Protein AF-A0A7J3ZNY3-F1 (afdb_monomer_lite)

Foldseek 3Di:
DVVVVVVVVVVVVVVVVVVVCVVPPDDPVRLVVLLVVVVVVQVVVCVVCVVVVHRDHGDDDDPSD

Radius of gyration: 21.7 Å; chains: 1; bounding box: 42×20×58 Å

Secondary structure (DSSP, 8-state):
-HHHHHHHHHHHHHHHHHHHHHHHSPPHHHHHHHHHHHHHHHHHHHHHHHHTT--------STT-

Structure (mmCIF, N/CA/C/O backbone):
data_AF-A0A7J3ZNY3-F1
#
_entry.id   AF-A0A7J3ZNY3-F1
#
loop_
_atom_site.group_PDB
_atom_site.id
_atom_site.type_symbol
_atom_site.label_atom_id
_atom_site.label_alt_id
_atom_site.label_comp_id
_atom_site.label_asym_id
_atom_site.label_entity_id
_atom_site.label_seq_id
_atom_site.pdbx_PDB_ins_code
_atom_site.Cartn_x
_atom_site.Cartn_y
_atom_site.Cartn_z
_atom_site.occupancy
_atom_site.B_iso_or_equiv
_atom_site.auth_seq_id
_atom_site.auth_comp_id
_atom_site.auth_asym_id
_atom_site.auth_atom_id
_atom_site.pdbx_PDB_model_num
ATOM 1 N N . MET A 1 1 ? 19.123 -10.695 -38.047 1.00 59.69 1 MET A N 1
ATOM 2 C CA . MET A 1 1 ? 18.735 -9.266 -37.972 1.00 59.69 1 MET A CA 1
ATOM 3 C C . MET A 1 1 ? 17.431 -9.056 -37.198 1.00 59.69 1 MET A C 1
ATOM 5 O O . MET A 1 1 ? 17.464 -8.316 -36.231 1.00 59.69 1 MET A O 1
ATOM 9 N N . ALA A 1 2 ? 16.328 -9.757 -37.506 1.00 62.91 2 ALA A N 1
ATOM 10 C CA . ALA A 1 2 ? 15.050 -9.604 -36.781 1.00 62.91 2 ALA A CA 1
ATOM 11 C C . ALA A 1 2 ? 15.117 -9.865 -35.256 1.00 62.91 2 ALA A C 1
ATOM 13 O O . ALA A 1 2 ? 14.466 -9.172 -34.483 1.00 62.91 2 ALA A O 1
ATOM 14 N N . LYS A 1 3 ? 15.945 -10.825 -34.814 1.00 67.69 3 LYS A N 1
ATOM 15 C CA . LYS A 1 3 ? 16.149 -11.124 -33.385 1.00 67.69 3 LYS A CA 1
ATOM 16 C C . LYS A 1 3 ? 16.780 -9.951 -32.619 1.00 67.69 3 LYS A C 1
ATOM 18 O O . LYS A 1 3 ? 16.276 -9.577 -31.572 1.00 67.69 3 LYS A O 1
ATOM 23 N N . ALA A 1 4 ? 17.810 -9.329 -33.196 1.00 67.44 4 ALA A N 1
ATOM 24 C CA . ALA A 1 4 ? 18.498 -8.185 -32.596 1.00 67.44 4 ALA A CA 1
ATOM 25 C C . ALA A 1 4 ? 17.572 -6.964 -32.451 1.00 67.44 4 ALA A C 1
ATOM 27 O O . ALA A 1 4 ? 17.555 -6.332 -31.402 1.00 67.44 4 ALA A O 1
ATOM 28 N N . LEU A 1 5 ? 16.720 -6.706 -33.452 1.00 67.00 5 LEU A N 1
ATOM 29 C CA . LEU A 1 5 ? 15.711 -5.641 -33.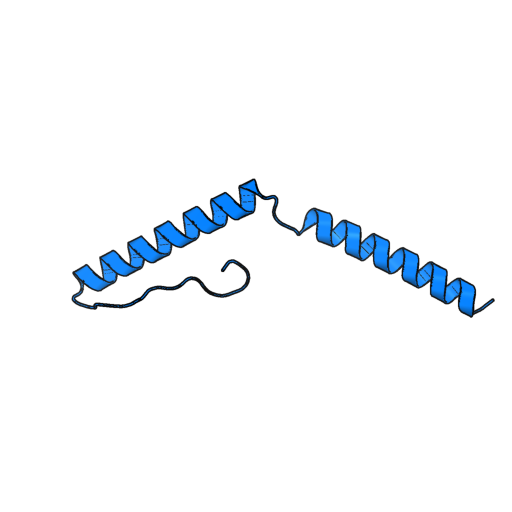387 1.00 67.00 5 LEU A CA 1
ATOM 30 C C . LEU A 1 5 ? 14.672 -5.890 -32.273 1.00 67.00 5 LEU A C 1
ATOM 32 O O . LEU A 1 5 ? 14.239 -4.962 -31.593 1.00 67.00 5 LEU A O 1
ATOM 36 N N . GLY A 1 6 ? 14.287 -7.153 -32.062 1.00 83.12 6 GLY A N 1
ATOM 3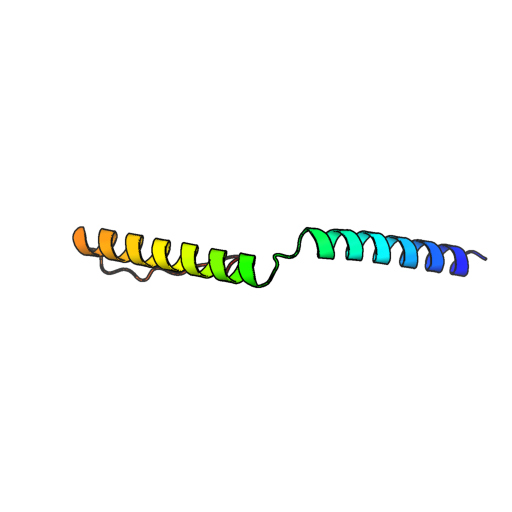7 C CA . GLY A 1 6 ? 13.407 -7.546 -30.958 1.00 83.12 6 GLY A CA 1
ATOM 38 C C . GLY A 1 6 ? 14.057 -7.386 -29.580 1.00 83.12 6 GLY A C 1
ATOM 39 O O . GLY A 1 6 ? 13.383 -7.000 -28.622 1.00 83.12 6 GLY A O 1
ATOM 40 N N . ASP A 1 7 ? 15.361 -7.642 -29.481 1.00 88.06 7 ASP A N 1
ATOM 41 C CA . ASP A 1 7 ? 16.128 -7.496 -28.242 1.00 88.06 7 ASP A CA 1
ATOM 42 C C . ASP A 1 7 ? 16.338 -6.013 -27.874 1.00 88.06 7 ASP A C 1
ATOM 44 O O . ASP A 1 7 ? 16.142 -5.637 -26.716 1.00 88.06 7 ASP A O 1
ATOM 48 N N . GLU A 1 8 ? 16.618 -5.149 -28.856 1.00 92.56 8 GLU A N 1
ATOM 49 C CA . GLU A 1 8 ? 16.709 -3.690 -28.673 1.00 92.56 8 GLU A CA 1
ATOM 50 C C . GLU A 1 8 ? 15.378 -3.074 -28.223 1.00 92.56 8 GLU A C 1
ATOM 52 O O . GLU A 1 8 ? 15.334 -2.292 -27.269 1.00 92.56 8 GLU A O 1
ATOM 57 N N . LEU A 1 9 ? 14.264 -3.463 -28.856 1.00 94.75 9 LEU A N 1
ATOM 58 C CA . LEU A 1 9 ? 12.936 -2.999 -28.452 1.00 94.75 9 LEU A CA 1
ATOM 59 C C . LEU A 1 9 ? 12.605 -3.434 -27.019 1.00 94.75 9 LEU A C 1
ATOM 61 O O . LEU A 1 9 ? 12.075 -2.647 -26.234 1.00 94.75 9 LEU A O 1
ATO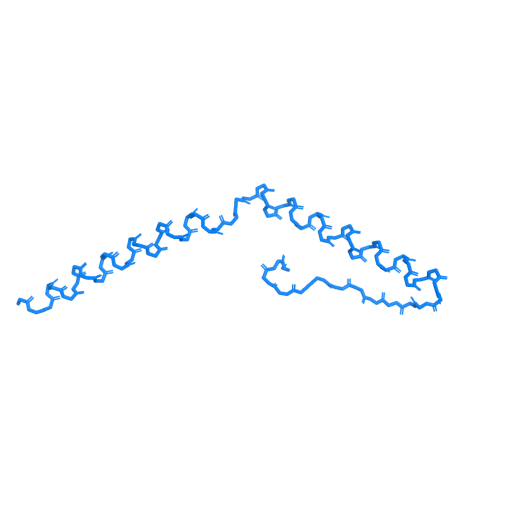M 65 N N . ARG A 1 10 ? 12.950 -4.672 -26.649 1.00 95.50 10 ARG A N 1
ATOM 66 C CA . ARG A 1 10 ? 12.747 -5.184 -25.289 1.00 95.50 10 ARG A CA 1
ATOM 67 C C . ARG A 1 10 ? 13.571 -4.409 -24.262 1.00 95.50 10 ARG A C 1
ATOM 69 O O . ARG A 1 10 ? 13.057 -4.140 -23.177 1.00 95.50 10 ARG A O 1
ATOM 76 N N . ALA A 1 11 ? 14.815 -4.053 -24.583 1.00 96.12 11 ALA A N 1
ATOM 77 C CA . ALA A 1 11 ? 15.647 -3.216 -23.721 1.00 96.12 11 ALA A CA 1
ATOM 78 C C . ALA A 1 11 ? 15.005 -1.837 -23.513 1.00 96.12 11 ALA A C 1
ATOM 80 O O . ALA A 1 11 ? 14.786 -1.428 -22.375 1.00 96.12 11 ALA A O 1
ATOM 81 N N . LYS A 1 12 ? 14.560 -1.192 -24.599 1.00 96.88 12 LYS A N 1
ATOM 82 C CA . LYS A 1 12 ? 13.871 0.104 -24.532 1.00 96.88 12 LYS A CA 1
ATOM 83 C C . LYS A 1 12 ? 12.595 0.052 -23.687 1.00 96.88 12 LYS A C 1
ATOM 85 O O . LYS A 1 12 ? 12.362 0.949 -22.882 1.00 96.88 12 LYS A O 1
ATOM 90 N N . ILE A 1 13 ? 11.780 -0.996 -23.834 1.00 97.06 13 ILE A N 1
ATOM 91 C CA . ILE A 1 13 ? 10.571 -1.186 -23.014 1.00 97.06 13 ILE A CA 1
ATOM 92 C C . ILE A 1 13 ? 10.943 -1.307 -21.533 1.00 97.06 13 ILE A C 1
ATOM 94 O O . ILE A 1 13 ? 10.326 -0.649 -20.699 1.00 97.06 13 ILE A O 1
ATOM 98 N N . LYS A 1 14 ? 11.968 -2.101 -21.198 1.00 97.25 14 LYS A N 1
ATOM 99 C CA . LYS A 1 14 ? 12.429 -2.247 -19.811 1.00 97.25 14 LYS A CA 1
ATOM 100 C C . LYS A 1 14 ? 12.868 -0.918 -19.207 1.00 97.25 14 LYS A C 1
ATOM 102 O O . LYS A 1 14 ? 12.541 -0.656 -18.054 1.00 97.25 14 LYS A O 1
ATOM 107 N N . ASP A 1 15 ? 13.570 -0.087 -19.968 1.00 98.06 15 ASP A N 1
ATOM 108 C CA . ASP A 1 15 ? 14.048 1.202 -19.470 1.00 98.06 15 ASP A CA 1
ATOM 109 C C . ASP A 1 15 ? 12.903 2.191 -19.248 1.00 98.06 15 ASP A C 1
ATOM 111 O O . ASP A 1 15 ? 12.875 2.869 -18.221 1.00 98.06 15 ASP A O 1
ATOM 115 N N . VAL A 1 16 ? 11.902 2.202 -20.135 1.00 97.81 16 VAL A N 1
ATOM 116 C CA . VAL A 1 16 ? 10.672 2.980 -19.923 1.00 97.81 16 VAL A CA 1
ATOM 117 C C . VAL A 1 16 ? 9.939 2.500 -18.671 1.00 97.81 16 VAL A C 1
ATOM 119 O O . VAL A 1 16 ? 9.603 3.315 -17.815 1.00 97.81 16 VAL A O 1
ATOM 122 N N . CYS A 1 17 ? 9.722 1.190 -18.522 1.00 98.12 17 CYS A N 1
ATOM 123 C CA . CYS A 1 17 ? 9.048 0.638 -17.346 1.00 98.12 17 CYS A CA 1
ATOM 124 C C . CYS A 1 17 ? 9.798 0.964 -16.051 1.00 98.12 17 CYS A C 1
ATOM 126 O O . CYS A 1 17 ? 9.171 1.350 -15.070 1.00 98.12 17 CYS A O 1
ATOM 128 N N . ARG A 1 18 ? 11.131 0.858 -16.052 1.00 98.06 18 ARG A N 1
ATOM 129 C CA . ARG A 1 18 ? 11.968 1.207 -14.901 1.00 98.06 18 ARG A CA 1
ATOM 130 C C . ARG A 1 18 ? 11.811 2.676 -14.522 1.00 98.06 18 ARG A C 1
ATOM 132 O O . ARG A 1 18 ? 11.498 2.961 -13.374 1.00 98.06 18 ARG A O 1
ATOM 139 N N . ALA A 1 19 ? 11.942 3.583 -15.489 1.00 98.12 19 ALA A N 1
ATOM 140 C CA . ALA A 1 19 ? 11.812 5.018 -15.248 1.00 98.12 19 ALA A CA 1
ATOM 141 C C . ALA A 1 19 ? 10.413 5.403 -14.737 1.00 98.12 19 ALA A C 1
ATOM 143 O O . ALA A 1 19 ? 10.274 6.328 -13.940 1.00 98.12 19 ALA A O 1
ATOM 144 N N . VAL A 1 20 ? 9.366 4.701 -15.184 1.00 98.00 20 VAL A N 1
ATOM 145 C CA . VAL A 1 20 ? 8.003 4.886 -14.667 1.00 98.00 20 VAL A CA 1
ATOM 146 C C . VAL A 1 20 ? 7.893 4.378 -13.231 1.00 98.00 20 VAL A C 1
ATOM 148 O O . VAL A 1 20 ? 7.385 5.103 -12.380 1.00 98.00 20 VAL A O 1
ATOM 151 N N . LEU A 1 21 ? 8.392 3.174 -12.942 1.00 96.81 21 LEU A N 1
ATOM 152 C CA . LEU A 1 21 ? 8.355 2.604 -11.594 1.00 96.81 21 LEU A CA 1
ATOM 153 C C . LEU A 1 21 ? 9.142 3.455 -10.597 1.00 96.81 21 LEU A C 1
ATOM 155 O O . LEU A 1 21 ? 8.637 3.710 -9.513 1.00 96.81 21 LEU A O 1
ATOM 159 N N . GLU A 1 22 ? 10.318 3.960 -10.963 1.00 96.25 22 GLU A N 1
ATOM 160 C CA . GLU A 1 22 ? 11.119 4.852 -10.112 1.00 96.25 22 GLU A CA 1
ATOM 161 C C . GLU A 1 22 ? 10.376 6.142 -9.736 1.00 96.25 22 GLU A C 1
ATOM 163 O O . GLU A 1 22 ? 10.592 6.681 -8.657 1.00 96.25 22 GLU A O 1
ATOM 168 N N . ARG A 1 23 ? 9.489 6.634 -10.610 1.00 95.81 23 ARG A N 1
ATOM 169 C CA . ARG A 1 23 ? 8.693 7.848 -10.366 1.00 95.81 23 ARG A CA 1
ATOM 170 C C . ARG A 1 23 ? 7.383 7.577 -9.636 1.00 95.81 23 ARG A C 1
ATOM 172 O O . ARG A 1 23 ? 6.894 8.456 -8.938 1.00 95.81 23 ARG A O 1
ATOM 179 N N . ALA A 1 24 ? 6.783 6.412 -9.863 1.00 95.44 24 ALA A N 1
ATOM 180 C CA . ALA A 1 24 ? 5.479 6.052 -9.313 1.00 95.44 24 ALA A CA 1
ATOM 181 C C . ALA A 1 24 ? 5.578 5.324 -7.965 1.00 95.44 24 ALA A C 1
ATOM 183 O O . ALA A 1 24 ? 4.611 5.323 -7.207 1.00 95.44 24 ALA A O 1
ATOM 184 N N . THR A 1 25 ? 6.715 4.686 -7.673 1.00 94.62 25 THR A N 1
ATOM 185 C CA . THR A 1 25 ? 6.931 3.977 -6.408 1.00 94.62 25 THR A CA 1
ATOM 186 C C . THR A 1 25 ? 7.095 5.003 -5.289 1.00 94.62 25 THR A C 1
ATOM 188 O O . THR A 1 25 ? 8.012 5.822 -5.368 1.00 94.62 25 THR A O 1
ATOM 191 N N . PRO A 1 26 ? 6.253 4.965 -4.242 1.00 93.81 26 PRO A N 1
ATOM 192 C CA . PRO A 1 26 ? 6.417 5.844 -3.095 1.00 93.81 26 PRO A CA 1
ATOM 193 C C . PRO A 1 26 ? 7.785 5.638 -2.450 1.00 93.81 26 PRO A C 1
ATOM 195 O O . PRO A 1 26 ? 8.246 4.505 -2.287 1.00 93.81 26 PRO A O 1
ATOM 198 N N . SER A 1 27 ? 8.417 6.727 -2.030 1.00 95.62 27 SER A N 1
ATOM 199 C CA . SER A 1 27 ? 9.586 6.643 -1.161 1.00 95.62 27 SER A CA 1
ATOM 200 C C . SER A 1 27 ? 9.205 6.051 0.200 1.00 95.62 27 SER A C 1
ATOM 202 O O . SER A 1 27 ? 8.055 6.137 0.638 1.00 95.62 27 SER A O 1
ATOM 204 N N . GLU A 1 28 ? 10.180 5.489 0.916 1.00 95.25 28 GLU A N 1
ATOM 205 C C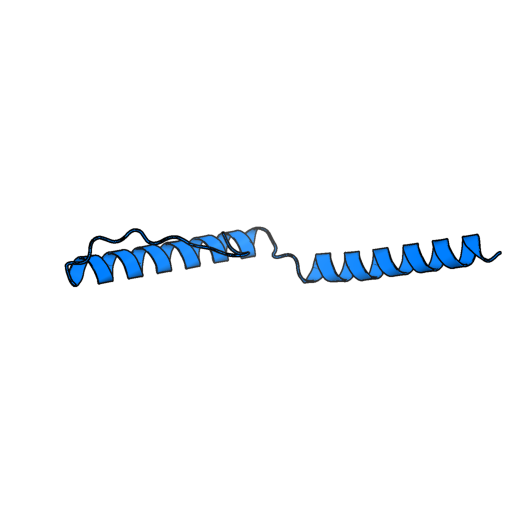A . GLU A 1 28 ? 9.929 4.921 2.247 1.00 95.25 28 GLU A CA 1
ATOM 206 C C . GLU A 1 28 ? 9.294 5.936 3.227 1.00 95.25 28 GLU A C 1
ATOM 208 O O . GLU A 1 28 ? 8.317 5.585 3.892 1.00 95.25 28 GLU A O 1
ATOM 213 N N . PRO A 1 29 ? 9.720 7.218 3.278 1.00 97.38 29 PRO A N 1
ATOM 214 C CA . PRO A 1 29 ? 9.038 8.220 4.098 1.00 97.38 29 PRO A CA 1
ATOM 215 C C . PRO A 1 29 ? 7.587 8.492 3.677 1.00 97.38 29 PRO A C 1
ATOM 217 O O . PRO A 1 29 ? 6.736 8.727 4.533 1.00 97.38 29 PRO A O 1
ATOM 220 N N . GLU A 1 30 ? 7.273 8.488 2.378 1.00 96.31 30 GLU A N 1
ATOM 221 C CA . GLU A 1 30 ? 5.894 8.661 1.895 1.00 96.31 30 GLU A CA 1
ATOM 222 C C . GLU A 1 30 ? 5.018 7.473 2.270 1.00 96.31 30 GLU A C 1
ATOM 224 O O . GLU A 1 30 ? 3.898 7.664 2.750 1.00 96.31 30 GLU A O 1
ATOM 229 N N . ARG A 1 31 ? 5.547 6.257 2.116 1.00 94.88 31 ARG A N 1
ATOM 230 C CA . ARG A 1 31 ? 4.877 5.025 2.527 1.00 94.88 31 ARG A CA 1
ATOM 231 C C . ARG A 1 31 ? 4.583 5.035 4.024 1.00 94.88 31 ARG A C 1
ATOM 233 O O . ARG A 1 31 ? 3.441 4.811 4.415 1.00 94.88 31 ARG A O 1
ATOM 240 N N . GLN A 1 32 ? 5.567 5.387 4.851 1.00 95.75 32 GLN A N 1
ATOM 241 C CA . GLN A 1 32 ? 5.397 5.464 6.301 1.00 95.75 32 GLN A CA 1
ATOM 242 C C . GLN A 1 32 ? 4.338 6.501 6.703 1.00 95.75 32 GLN A C 1
ATOM 244 O O . GLN A 1 32 ? 3.432 6.187 7.475 1.00 95.75 32 GLN A O 1
ATOM 249 N N . ARG A 1 33 ? 4.385 7.711 6.126 1.00 97.12 33 ARG A N 1
ATOM 250 C CA . ARG A 1 33 ? 3.363 8.747 6.367 1.00 97.12 33 ARG A CA 1
ATOM 251 C C . ARG A 1 33 ? 1.966 8.294 5.947 1.00 97.12 33 ARG A C 1
ATOM 253 O O . ARG A 1 33 ? 1.001 8.579 6.650 1.00 97.12 33 ARG A O 1
ATOM 260 N N . THR A 1 34 ? 1.860 7.587 4.823 1.00 96.31 34 THR A N 1
ATOM 261 C CA . THR A 1 34 ? 0.582 7.061 4.320 1.00 96.31 34 THR A CA 1
ATOM 262 C C . THR A 1 34 ? 0.011 6.015 5.275 1.00 96.31 34 THR A C 1
ATOM 264 O O . THR A 1 34 ? -1.155 6.103 5.648 1.00 96.31 34 THR A O 1
ATOM 267 N N . LEU A 1 35 ? 0.835 5.074 5.743 1.00 94.75 35 LEU A N 1
ATOM 268 C CA . LEU A 1 35 ? 0.420 4.060 6.715 1.00 94.75 35 LEU A CA 1
ATOM 269 C C . LEU A 1 35 ? -0.020 4.684 8.044 1.00 94.75 35 LEU A C 1
ATOM 271 O O . LEU A 1 35 ? -1.044 4.292 8.601 1.00 94.75 35 LEU A O 1
ATOM 275 N N . GLU A 1 36 ? 0.723 5.666 8.554 1.00 95.94 36 GLU A N 1
ATOM 276 C CA . GLU A 1 36 ? 0.360 6.383 9.781 1.00 95.94 36 GLU A CA 1
ATOM 277 C C . GLU A 1 36 ? -0.962 7.137 9.639 1.00 95.94 36 GLU A C 1
ATOM 279 O O . GLU A 1 36 ? -1.806 7.071 10.535 1.00 95.94 36 GLU A O 1
ATOM 284 N N . PHE A 1 37 ? -1.166 7.820 8.511 1.00 96.75 37 PHE A N 1
ATOM 285 C CA . PHE A 1 37 ? -2.421 8.499 8.210 1.00 96.75 37 PHE A CA 1
ATOM 286 C C . PHE A 1 37 ? -3.596 7.515 8.170 1.00 96.75 37 PHE A C 1
ATOM 288 O O . PHE A 1 37 ? -4.588 7.717 8.873 1.00 96.75 37 PHE A O 1
ATOM 295 N N . SER A 1 38 ? -3.466 6.419 7.418 1.00 96.50 38 SER A N 1
ATOM 296 C CA . SER A 1 38 ? -4.528 5.419 7.289 1.00 96.50 38 SER A CA 1
ATOM 297 C C . SER A 1 38 ? -4.861 4.747 8.621 1.00 96.50 38 SER A C 1
ATOM 299 O O . SER A 1 38 ? -6.034 4.539 8.919 1.00 96.50 38 SER A O 1
ATOM 301 N N . ARG A 1 39 ? -3.860 4.46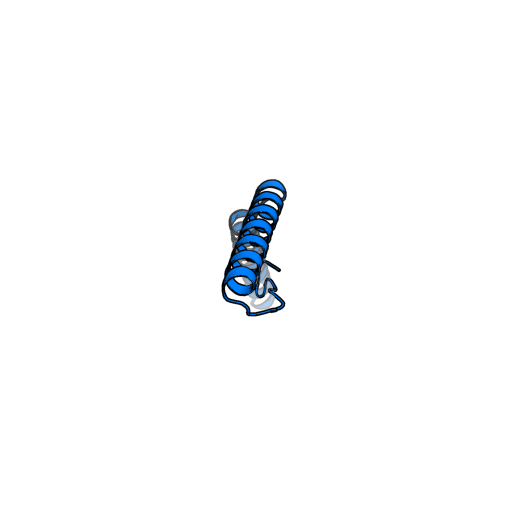4 9.468 1.00 95.38 39 ARG A N 1
ATOM 302 C CA . ARG A 1 39 ? -4.087 3.902 10.812 1.00 95.38 39 ARG A CA 1
ATOM 303 C C . ARG A 1 39 ? -4.886 4.847 11.702 1.00 95.38 39 ARG A C 1
ATOM 305 O O . ARG A 1 39 ? -5.846 4.414 12.329 1.00 95.38 39 ARG A O 1
ATOM 312 N N . ARG A 1 40 ? -4.534 6.137 11.717 1.00 97.00 40 ARG A N 1
ATOM 313 C CA . ARG A 1 40 ? -5.274 7.155 12.485 1.00 97.00 40 ARG A CA 1
ATOM 314 C C . ARG A 1 40 ? -6.719 7.281 12.013 1.00 97.00 40 ARG A C 1
ATOM 316 O O . ARG A 1 40 ? -7.614 7.455 12.836 1.00 97.00 40 ARG A O 1
ATOM 323 N N . LEU A 1 41 ? -6.950 7.186 10.704 1.00 96.81 41 LEU A N 1
ATOM 324 C CA . LEU A 1 41 ? -8.294 7.223 10.139 1.00 96.81 41 LEU A CA 1
ATOM 325 C C . LEU A 1 41 ? -9.114 5.991 10.551 1.00 96.81 41 LEU A C 1
ATOM 327 O O . LEU A 1 41 ? -10.251 6.146 10.992 1.00 96.81 41 LEU A O 1
ATOM 331 N N . ALA A 1 42 ? -8.527 4.794 10.465 1.00 96.50 42 ALA A N 1
ATOM 332 C CA . ALA A 1 42 ? -9.170 3.551 10.888 1.00 96.50 42 ALA A CA 1
ATOM 333 C C . ALA A 1 42 ? -9.541 3.572 12.381 1.00 96.50 42 ALA A C 1
ATOM 335 O O . ALA A 1 42 ? -10.660 3.222 12.751 1.00 96.50 42 ALA A O 1
ATOM 336 N N . GLU A 1 43 ? -8.633 4.052 13.235 1.00 96.50 43 GLU A N 1
ATOM 337 C CA . GLU A 1 43 ? -8.881 4.204 14.672 1.00 96.50 43 GLU A CA 1
ATOM 338 C C . GLU A 1 43 ? -9.974 5.240 14.960 1.00 96.50 43 GLU A C 1
ATOM 340 O O . GLU A 1 43 ? -10.866 4.987 15.769 1.00 96.50 43 GLU A O 1
ATOM 345 N N . SER A 1 44 ? -9.961 6.376 14.255 1.00 97.38 44 SER A N 1
ATOM 346 C CA . SER A 1 44 ? -10.995 7.408 14.401 1.00 97.38 44 SER A CA 1
ATOM 347 C C . SER A 1 44 ? -12.380 6.873 14.034 1.00 97.38 44 SER A C 1
ATOM 349 O O . SER A 1 44 ? -13.338 7.104 14.768 1.00 97.38 44 SER A O 1
ATOM 351 N N . LEU A 1 45 ? -12.483 6.115 12.936 1.00 97.44 45 LEU A N 1
ATOM 352 C CA . LEU A 1 45 ? -13.735 5.479 12.528 1.00 97.44 45 LEU A CA 1
ATOM 353 C C . LEU A 1 45 ? -14.200 4.448 13.560 1.00 97.44 45 LEU A C 1
ATOM 355 O O . LEU A 1 45 ? -15.366 4.456 13.942 1.00 97.44 45 LEU A O 1
ATOM 359 N N . ARG A 1 46 ? -13.293 3.595 14.048 1.00 97.56 46 ARG A N 1
ATOM 360 C CA . ARG A 1 46 ? -13.612 2.607 15.084 1.00 97.56 46 ARG A CA 1
ATOM 361 C C . ARG A 1 46 ? -14.169 3.269 16.347 1.00 97.56 46 ARG A C 1
ATOM 363 O O . ARG A 1 46 ? -15.154 2.790 16.900 1.00 97.56 46 ARG A O 1
ATOM 370 N N . LEU A 1 47 ? -13.548 4.358 16.805 1.00 97.19 47 LEU A N 1
ATOM 371 C CA . LEU A 1 47 ? -14.009 5.098 17.983 1.00 97.19 47 LEU A CA 1
ATOM 372 C C . LEU A 1 47 ? -15.394 5.713 17.770 1.00 97.19 47 LEU A C 1
ATOM 374 O O . LEU A 1 47 ? -16.204 5.700 18.693 1.00 97.19 47 LEU A O 1
ATOM 378 N N . GLU A 1 48 ? -15.671 6.234 16.576 1.00 98.06 48 GLU A N 1
ATOM 379 C CA . GLU A 1 48 ? -16.977 6.815 16.263 1.00 98.06 48 GLU A CA 1
ATOM 380 C C . GLU A 1 48 ? -18.075 5.747 16.191 1.00 98.06 48 GLU A C 1
ATOM 382 O O . GLU A 1 48 ? -19.135 5.915 16.783 1.00 98.06 48 GLU A O 1
ATOM 387 N N . LEU A 1 49 ? -17.793 4.597 15.573 1.00 97.94 49 LEU A N 1
ATOM 388 C CA . LEU A 1 49 ? -18.713 3.456 15.569 1.00 97.94 49 LEU A CA 1
ATOM 389 C C . LEU A 1 49 ? -19.023 2.983 16.994 1.00 97.94 49 LEU A C 1
ATOM 391 O O . LEU A 1 49 ? -20.186 2.771 17.335 1.00 97.94 49 LEU A O 1
ATOM 395 N N . LEU A 1 50 ? -18.005 2.909 17.858 1.00 97.31 50 LEU A N 1
ATOM 396 C CA . LEU A 1 50 ? -18.189 2.513 19.252 1.00 97.31 50 LEU A CA 1
ATOM 397 C C . LEU A 1 50 ? -19.064 3.509 20.032 1.00 97.31 50 LEU A C 1
ATOM 399 O O . LEU A 1 50 ? -19.863 3.087 20.869 1.00 97.31 50 LEU A O 1
ATOM 403 N N . ARG A 1 51 ? -18.948 4.817 19.759 1.00 97.44 51 ARG A N 1
ATOM 404 C CA . ARG A 1 51 ? -19.812 5.855 20.361 1.00 97.44 51 ARG A CA 1
ATOM 405 C C . ARG A 1 51 ? -21.276 5.689 19.971 1.00 97.44 51 ARG A C 1
ATOM 407 O O . ARG A 1 51 ? -22.144 5.918 20.806 1.00 97.44 51 ARG A O 1
ATOM 414 N N . GLU A 1 52 ? -21.528 5.223 18.755 1.00 97.88 52 GLU A N 1
ATOM 415 C CA . GLU A 1 52 ? -22.862 4.878 18.252 1.00 97.88 52 GLU A CA 1
ATOM 416 C C . GLU A 1 52 ? -23.337 3.482 18.714 1.00 97.88 52 GLU A C 1
ATOM 418 O O . GLU A 1 52 ? -24.397 3.007 18.308 1.00 97.88 52 GLU A O 1
ATOM 423 N N . GLY A 1 53 ? -22.574 2.805 19.582 1.00 97.75 53 GLY A N 1
ATOM 424 C CA . GLY A 1 53 ? -22.913 1.485 20.122 1.00 97.75 53 GLY A CA 1
ATOM 425 C C . GLY A 1 53 ? -22.606 0.317 19.181 1.00 97.75 53 GLY A C 1
ATOM 426 O O . GLY A 1 53 ? -23.073 -0.797 19.422 1.00 97.75 53 GLY A O 1
ATOM 427 N N . LEU A 1 54 ? -21.827 0.550 18.121 1.00 97.06 54 LEU A N 1
ATOM 428 C CA . LEU A 1 54 ? -21.397 -0.464 17.163 1.00 97.06 54 LEU A CA 1
ATOM 429 C C . LEU A 1 54 ? -19.948 -0.877 17.447 1.00 97.06 54 LEU A C 1
ATOM 431 O O . LEU A 1 54 ? -19.009 -0.130 17.177 1.00 97.06 54 LEU A O 1
ATOM 435 N N . ASP A 1 55 ? -19.755 -2.094 17.958 1.00 95.12 55 ASP A N 1
ATOM 436 C CA . ASP A 1 55 ? -18.422 -2.694 18.062 1.00 95.12 55 ASP A CA 1
ATOM 437 C C . ASP A 1 55 ? -18.053 -3.358 16.729 1.00 95.12 55 ASP A C 1
ATOM 439 O O . ASP A 1 55 ? -18.623 -4.383 16.347 1.00 95.12 55 ASP A O 1
ATOM 443 N N . ALA A 1 56 ? -17.142 -2.728 15.988 1.00 93.94 56 ALA A N 1
ATOM 444 C CA . ALA A 1 56 ? -16.725 -3.157 14.659 1.00 93.94 56 ALA A CA 1
ATOM 445 C C . ALA A 1 56 ? -15.199 -3.145 14.524 1.00 93.94 56 ALA A C 1
ATOM 447 O O . ALA A 1 56 ? -14.517 -2.243 15.019 1.00 93.94 56 ALA A O 1
ATOM 448 N N . ASP A 1 57 ? -14.673 -4.135 13.800 1.00 93.44 57 ASP A N 1
ATOM 449 C CA . ASP A 1 57 ? -13.275 -4.142 13.379 1.00 93.44 57 ASP A CA 1
ATOM 450 C C . ASP A 1 57 ? -13.106 -3.304 12.107 1.00 93.44 57 ASP A C 1
ATOM 452 O O . ASP A 1 57 ? -13.903 -3.399 11.172 1.00 93.44 57 ASP A O 1
ATOM 456 N N . VAL A 1 58 ? -12.070 -2.469 12.078 1.00 95.19 58 VAL A N 1
ATOM 457 C CA . VAL A 1 58 ? -11.792 -1.554 10.967 1.00 95.19 58 VAL A CA 1
ATOM 458 C C . VAL A 1 58 ? -10.405 -1.864 10.431 1.00 95.19 58 VAL A C 1
ATOM 460 O O . VAL A 1 58 ? -9.407 -1.705 11.135 1.00 95.19 58 VAL A O 1
ATOM 463 N N . GLN A 1 59 ? -10.347 -2.283 9.170 1.00 94.31 59 GLN A N 1
ATOM 464 C CA . GLN A 1 59 ? -9.119 -2.712 8.508 1.00 94.31 59 GLN A CA 1
ATOM 465 C C . GLN A 1 59 ? -8.803 -1.825 7.303 1.00 94.31 59 GLN A C 1
ATOM 467 O O . GLN A 1 59 ? -9.688 -1.250 6.670 1.00 94.31 59 GLN A O 1
ATOM 472 N N . ILE A 1 60 ? -7.512 -1.694 7.004 1.00 93.69 60 ILE A N 1
ATOM 473 C CA . ILE A 1 60 ? -7.022 -1.025 5.797 1.00 93.69 60 ILE A CA 1
ATOM 474 C C . ILE A 1 60 ? -6.858 -2.100 4.724 1.00 93.69 60 ILE A C 1
ATOM 476 O O . ILE A 1 60 ? -6.234 -3.126 4.981 1.00 93.69 60 ILE A O 1
ATOM 480 N N . GLU A 1 61 ? -7.373 -1.848 3.523 1.00 93.12 61 GLU A N 1
ATOM 481 C CA . GLU A 1 61 ? -7.293 -2.771 2.387 1.00 93.12 61 GLU A CA 1
ATOM 482 C C . GLU A 1 61 ? -6.698 -2.097 1.137 1.00 93.12 61 GLU A C 1
ATOM 484 O O . GLU A 1 61 ? -6.534 -0.875 1.067 1.00 93.12 61 GLU A O 1
ATOM 489 N N . GLY A 1 62 ? -6.394 -2.904 0.118 1.00 92.50 62 GLY A N 1
ATOM 490 C CA . GLY A 1 62 ? -5.892 -2.438 -1.175 1.00 92.50 62 GLY A CA 1
ATOM 491 C C . GLY A 1 62 ? -4.380 -2.215 -1.204 1.00 92.50 62 GLY A C 1
ATOM 492 O O . GLY A 1 62 ? -3.643 -2.739 -0.380 1.00 92.50 62 GLY A O 1
ATOM 493 N N . SER A 1 63 ? -3.899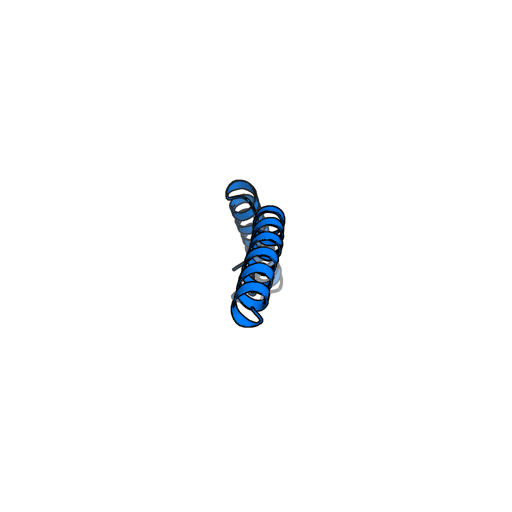 -1.434 -2.175 1.00 88.69 63 SER A N 1
ATOM 494 C CA . SER A 1 63 ? -2.459 -1.246 -2.438 1.00 88.69 63 SER A CA 1
ATOM 495 C C . SER A 1 63 ? -1.692 -0.481 -1.350 1.00 88.69 63 SER A C 1
ATOM 497 O O . SER A 1 63 ? -0.484 -0.300 -1.478 1.00 88.69 63 SER A O 1
ATOM 499 N N . VAL A 1 64 ? -2.397 0.034 -0.341 1.00 85.81 64 VAL A N 1
ATOM 500 C CA . VAL A 1 64 ? -1.829 0.769 0.800 1.00 85.81 64 VAL A CA 1
ATOM 501 C C . VAL A 1 64 ? -1.622 -0.135 2.017 1.00 85.81 64 VAL A C 1
ATOM 503 O O . VAL A 1 64 ? -0.770 0.189 2.844 1.00 85.81 64 VAL A O 1
ATOM 506 N N . ALA A 1 65 ? -2.396 -1.219 2.135 1.00 82.75 65 ALA A N 1
ATOM 507 C CA . ALA A 1 65 ? -2.235 -2.217 3.191 1.00 82.75 65 ALA A CA 1
ATOM 508 C C . ALA A 1 65 ? -0.876 -2.926 3.065 1.00 82.75 65 ALA A C 1
ATOM 510 O O . ALA A 1 65 ? -0.223 -3.118 4.117 1.00 82.75 65 ALA A O 1
#

pLDDT: mean 92.97, std 8.74, range [59.69, 98.12]

Sequence (65 aa):
MAKALGDELRAKIKDVCRAVLERATPSEPERQRTLEFSRRLAESLRLELLREGLDADVQIEGSVA